Protein AF-A0A259RML2-F1 (afdb_monomer)

Secondary structure (DSSP, 8-state):
---EEEEE-HHHHTTS-TTTHHHHHHSS-HHHHHHHHHHHHHHHHGGGPPP--EEEEEPPP----------

Radius of gyration: 16.88 Å; Cα contacts (8 Å, |Δi|>4): 82; chains: 1; bounding box: 47×31×41 Å

Sequence (71 aa):
PDMAFLLCTDGFWEHVAVSEMPLILAAADLSFAASVWVRQAARRAGAGGDNVALALWRSPPRSKRGWLSFR

Foldseek 3Di:
DPDKDKDKDPLLPV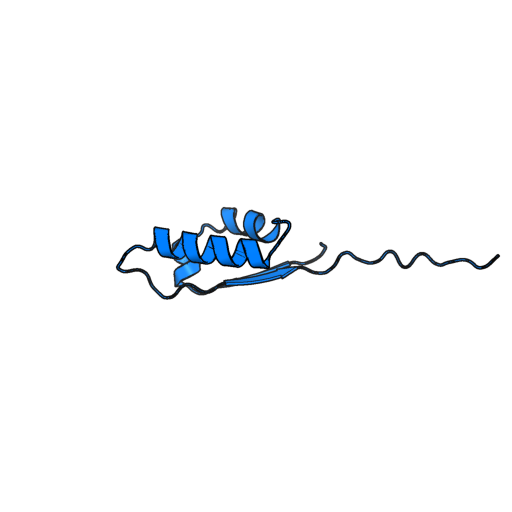QADPVCVVVLLVDPDNVVSQVVSQVNSDVSLPPPTDHIHMDIDDDDPPPPPPPPPDD

Structure (mmCIF, N/CA/C/O backbone):
data_AF-A0A259RML2-F1
#
_entry.id   AF-A0A259RML2-F1
#
loop_
_atom_site.group_PDB
_atom_site.id
_atom_site.type_symbol
_atom_site.label_atom_id
_atom_site.label_alt_id
_atom_site.label_comp_id
_atom_site.label_asym_id
_atom_site.label_entity_id
_atom_site.label_seq_id
_atom_site.pdbx_PDB_ins_code
_atom_site.Cartn_x
_atom_site.Cartn_y
_atom_site.Cartn_z
_atom_site.occupancy
_atom_site.B_iso_or_equiv
_atom_site.auth_seq_id
_atom_site.auth_comp_id
_atom_site.auth_asym_id
_atom_site.auth_atom_id
_atom_site.pdbx_PDB_model_num
ATOM 1 N N . PRO A 1 1 ? 10.377 -9.965 -11.967 1.00 64.00 1 PRO A N 1
ATOM 2 C CA . PRO A 1 1 ? 10.879 -10.422 -10.652 1.00 64.00 1 PRO A CA 1
ATOM 3 C C . PRO A 1 1 ? 10.282 -11.784 -10.321 1.00 64.00 1 PRO A C 1
ATOM 5 O O . PRO A 1 1 ? 9.100 -11.995 -10.569 1.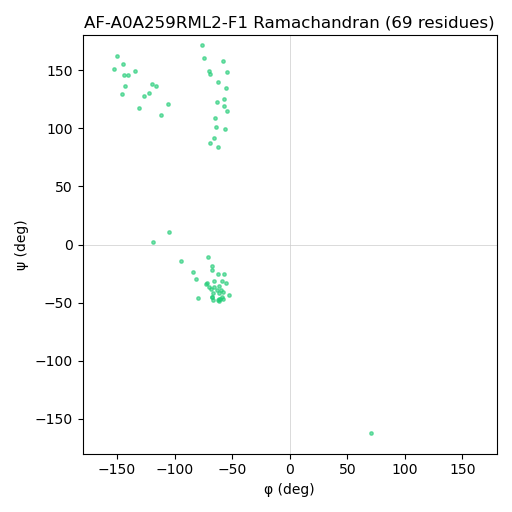00 64.00 1 PRO A O 1
ATOM 8 N N . ASP A 1 2 ? 11.095 -12.688 -9.791 1.00 84.06 2 ASP A N 1
ATOM 9 C CA . ASP A 1 2 ? 10.626 -14.046 -9.501 1.00 84.06 2 ASP A CA 1
ATOM 10 C C . ASP A 1 2 ? 9.928 -14.102 -8.138 1.00 84.06 2 ASP A C 1
ATOM 12 O O . ASP A 1 2 ? 9.102 -14.977 -7.901 1.00 84.06 2 ASP A O 1
ATOM 16 N N . MET A 1 3 ? 10.249 -13.155 -7.246 1.00 91.81 3 MET A N 1
ATOM 17 C CA . MET A 1 3 ? 9.694 -13.066 -5.897 1.00 91.81 3 MET A CA 1
ATOM 18 C C . MET A 1 3 ? 9.487 -11.607 -5.477 1.00 91.81 3 MET A C 1
ATOM 20 O O . MET A 1 3 ? 10.262 -10.714 -5.836 1.00 91.81 3 MET A O 1
ATOM 24 N N . ALA A 1 4 ? 8.439 -11.368 -4.697 1.00 95.44 4 ALA A N 1
ATOM 25 C CA . ALA A 1 4 ? 8.106 -10.073 -4.119 1.00 95.44 4 ALA A CA 1
ATOM 26 C C . ALA A 1 4 ? 7.327 -10.284 -2.821 1.00 95.44 4 ALA A C 1
ATOM 28 O O . ALA A 1 4 ? 6.606 -11.273 -2.698 1.00 95.44 4 ALA A O 1
ATOM 29 N N . PHE A 1 5 ? 7.446 -9.354 -1.879 1.00 96.06 5 PHE A N 1
ATOM 30 C CA . PHE A 1 5 ? 6.582 -9.335 -0.706 1.00 96.06 5 PHE A CA 1
ATOM 31 C C . PHE A 1 5 ? 6.273 -7.907 -0.266 1.00 96.06 5 PHE A C 1
ATOM 33 O O . PHE A 1 5 ? 7.023 -6.963 -0.530 1.00 96.06 5 PHE A O 1
ATOM 40 N N . LEU A 1 6 ? 5.144 -7.789 0.421 1.00 97.75 6 LEU A N 1
ATOM 41 C CA . LEU A 1 6 ? 4.646 -6.582 1.053 1.00 97.75 6 LEU A CA 1
ATOM 42 C C . LEU A 1 6 ? 4.368 -6.926 2.515 1.00 97.75 6 LEU A C 1
ATOM 44 O O . LEU A 1 6 ? 3.682 -7.906 2.795 1.00 97.75 6 LEU A O 1
ATOM 48 N N . LEU A 1 7 ? 4.909 -6.129 3.429 1.00 98.00 7 LEU A N 1
ATOM 49 C CA . LEU A 1 7 ? 4.591 -6.179 4.854 1.00 98.00 7 LEU A CA 1
ATOM 50 C C . LEU A 1 7 ? 3.933 -4.858 5.232 1.00 98.00 7 LEU A C 1
ATOM 52 O O . LEU A 1 7 ? 4.392 -3.798 4.804 1.00 98.00 7 LEU A O 1
ATOM 56 N N . CYS A 1 8 ? 2.864 -4.907 6.015 1.00 98.00 8 CYS A N 1
ATOM 57 C CA . CYS A 1 8 ? 2.125 -3.711 6.399 1.00 98.00 8 CYS A CA 1
ATOM 58 C C . CYS A 1 8 ? 1.470 -3.875 7.770 1.00 98.00 8 CYS A C 1
ATOM 60 O O . CYS A 1 8 ? 1.346 -4.998 8.264 1.00 98.00 8 CYS A O 1
ATOM 62 N N . THR A 1 9 ? 1.097 -2.752 8.380 1.00 98.12 9 THR A N 1
ATOM 63 C CA . THR A 1 9 ? 0.257 -2.743 9.584 1.00 98.12 9 THR A CA 1
ATOM 64 C C . THR A 1 9 ? -1.194 -3.063 9.228 1.00 98.12 9 THR A C 1
ATOM 66 O O . THR A 1 9 ? -1.618 -2.907 8.080 1.00 98.12 9 THR A O 1
ATOM 69 N N . ASP A 1 10 ? -1.968 -3.484 10.219 1.00 97.12 10 ASP A N 1
ATOM 70 C CA . ASP A 1 10 ? -3.429 -3.586 10.140 1.0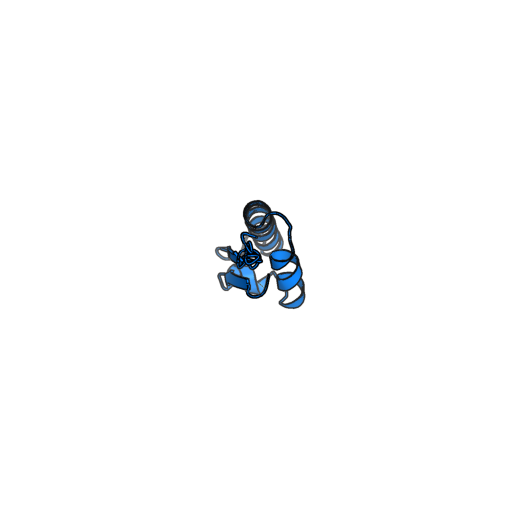0 97.12 10 ASP A CA 1
ATOM 71 C C . ASP A 1 10 ? -4.073 -2.271 9.679 1.00 97.12 10 ASP A C 1
ATOM 73 O O . ASP A 1 10 ? -4.857 -2.295 8.732 1.00 97.12 10 ASP A O 1
ATOM 77 N N . GLY A 1 11 ? -3.633 -1.121 10.201 1.00 97.50 11 GLY A N 1
ATOM 78 C CA . GLY A 1 11 ? -4.099 0.198 9.749 1.00 97.50 11 GLY A CA 1
ATOM 79 C C . GLY A 1 11 ? -3.888 0.475 8.250 1.00 97.50 11 GLY A C 1
ATOM 80 O O . GLY A 1 11 ? -4.620 1.254 7.643 1.00 97.50 11 GLY A O 1
ATOM 81 N N . PHE A 1 12 ? -2.917 -0.176 7.596 1.00 98.06 12 PHE A N 1
ATOM 82 C CA . PHE A 1 12 ? -2.803 -0.144 6.132 1.00 98.06 12 PHE A CA 1
ATOM 83 C C . PHE A 1 12 ? -3.786 -1.118 5.466 1.00 98.06 12 PHE A C 1
ATOM 85 O O . PHE A 1 12 ? -4.456 -0.757 4.495 1.00 98.06 12 PHE A O 1
ATOM 92 N N . TRP A 1 13 ? -3.855 -2.350 5.975 1.00 96.25 13 TRP A N 1
ATOM 93 C CA . TRP A 1 13 ? -4.668 -3.437 5.421 1.00 96.25 13 TRP A CA 1
ATOM 94 C C . TRP A 1 13 ? -6.168 -3.118 5.426 1.00 96.25 13 TRP A C 1
ATOM 96 O O . TRP A 1 13 ? -6.876 -3.471 4.485 1.00 96.25 13 TRP A O 1
ATOM 106 N N . GLU A 1 14 ? -6.658 -2.408 6.439 1.00 97.38 14 GLU A N 1
ATOM 107 C CA . GLU A 1 14 ? -8.063 -1.992 6.543 1.00 97.38 14 GLU A CA 1
ATOM 108 C C . GLU A 1 14 ? -8.510 -1.052 5.414 1.00 97.38 14 GLU A C 1
ATOM 110 O O . GLU A 1 14 ? -9.691 -0.998 5.064 1.00 97.38 14 GLU A O 1
ATOM 115 N N . HIS A 1 15 ? -7.569 -0.322 4.809 1.00 97.50 15 HIS A N 1
ATOM 116 C CA . HIS A 1 15 ? -7.862 0.729 3.834 1.00 97.50 15 HIS A CA 1
ATOM 117 C C . HIS A 1 15 ? -7.281 0.473 2.441 1.00 97.50 15 HIS A C 1
ATOM 119 O O . HIS A 1 15 ? -7.451 1.307 1.542 1.00 97.50 15 HIS A O 1
ATOM 125 N N . VAL A 1 16 ? -6.614 -0.662 2.230 1.00 97.38 16 VAL A N 1
ATOM 126 C CA . VAL A 1 16 ? -6.051 -1.070 0.939 1.00 97.38 16 VAL A CA 1
ATOM 127 C C . VAL A 1 16 ? -6.459 -2.504 0.643 1.00 97.38 16 VAL A C 1
ATOM 129 O O . VAL A 1 16 ? -6.087 -3.436 1.351 1.00 97.38 16 VAL A O 1
ATOM 132 N N . ALA A 1 17 ? -7.212 -2.692 -0.437 1.00 95.88 17 ALA A N 1
ATOM 133 C CA . ALA A 1 17 ? -7.705 -4.007 -0.807 1.00 95.88 17 ALA A CA 1
ATOM 134 C C . ALA A 1 17 ? -6.557 -4.916 -1.266 1.00 95.88 17 ALA A C 1
ATOM 136 O O . ALA A 1 17 ? -5.621 -4.486 -1.943 1.00 95.88 17 ALA A O 1
ATOM 137 N N . VAL A 1 18 ? -6.680 -6.217 -0.993 1.00 94.25 18 VAL A N 1
ATOM 138 C CA . VAL A 1 18 ? -5.709 -7.235 -1.436 1.00 94.25 18 VAL A CA 1
ATOM 139 C C . VAL A 1 18 ? -5.497 -7.194 -2.956 1.00 94.25 18 VAL A C 1
ATOM 141 O O . VAL A 1 18 ? -4.384 -7.400 -3.429 1.00 94.25 18 VAL A O 1
ATOM 144 N N . SER A 1 19 ? -6.529 -6.851 -3.735 1.00 95.81 19 SER A N 1
ATOM 145 C CA . SER A 1 19 ? -6.437 -6.682 -5.193 1.00 95.81 19 SER A CA 1
ATOM 146 C C . SER A 1 19 ? -5.595 -5.479 -5.637 1.00 95.81 19 SER A C 1
ATOM 148 O O . SER A 1 19 ? -5.116 -5.459 -6.768 1.00 95.81 19 SER A O 1
ATOM 150 N N . GLU A 1 20 ? -5.407 -4.474 -4.779 1.00 96.62 20 GLU A N 1
ATOM 151 C CA . GLU A 1 20 ? -4.568 -3.303 -5.060 1.00 96.62 20 GLU A CA 1
A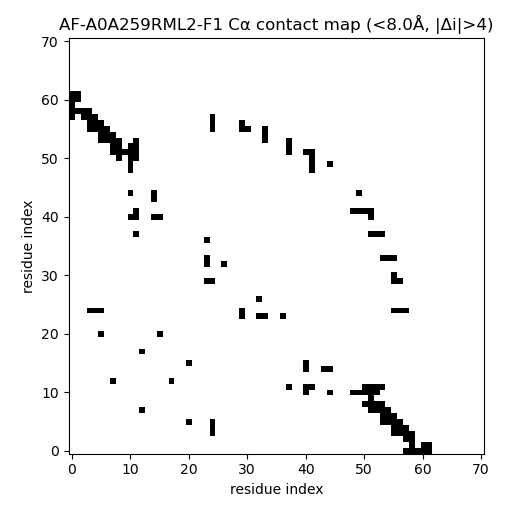TOM 152 C C . GLU A 1 20 ? -3.078 -3.602 -4.814 1.00 96.62 20 GLU A C 1
ATOM 154 O O . GLU A 1 20 ? -2.215 -3.054 -5.499 1.00 96.62 20 GLU A O 1
ATOM 159 N N . MET A 1 21 ? -2.752 -4.509 -3.885 1.00 95.12 21 MET A N 1
ATOM 160 C CA . MET A 1 21 ? -1.372 -4.800 -3.460 1.00 95.12 21 MET A CA 1
ATOM 161 C C . MET A 1 21 ? -0.432 -5.259 -4.595 1.00 95.12 21 MET A C 1
ATOM 163 O O . MET A 1 21 ? 0.705 -4.773 -4.646 1.00 95.12 21 MET A O 1
ATOM 167 N N . PRO A 1 22 ? -0.856 -6.112 -5.555 1.00 94.75 22 PRO A N 1
ATOM 168 C CA . PRO A 1 22 ? -0.031 -6.452 -6.712 1.00 94.75 22 PRO A CA 1
ATOM 169 C C . PRO A 1 22 ? 0.366 -5.236 -7.555 1.00 94.75 22 PRO A C 1
ATOM 171 O O . PRO A 1 22 ? 1.462 -5.222 -8.109 1.00 94.75 22 PRO A O 1
ATOM 174 N N . LEU A 1 23 ? -0.478 -4.199 -7.627 1.00 94.38 23 LEU A N 1
ATOM 175 C CA . LEU A 1 23 ? -0.181 -2.975 -8.379 1.00 94.38 23 LEU A CA 1
ATOM 176 C C . LEU A 1 23 ? 0.948 -2.181 -7.714 1.00 94.38 23 LEU A C 1
ATOM 178 O O . LEU A 1 23 ? 1.830 -1.664 -8.398 1.00 94.38 23 LEU A O 1
ATOM 182 N N . ILE A 1 24 ? 0.971 -2.149 -6.378 1.00 96.44 24 ILE A N 1
ATOM 183 C CA . ILE A 1 24 ? 2.056 -1.543 -5.590 1.00 96.44 24 ILE A CA 1
ATOM 184 C C . ILE A 1 24 ? 3.372 -2.268 -5.880 1.00 96.44 24 ILE A C 1
ATOM 186 O O . ILE A 1 24 ? 4.383 -1.648 -6.210 1.00 96.44 24 ILE A O 1
ATOM 190 N N . LEU A 1 25 ? 3.337 -3.602 -5.823 1.00 96.19 25 LEU A N 1
ATOM 191 C CA . LEU A 1 25 ? 4.485 -4.466 -6.095 1.00 96.19 25 LEU A CA 1
ATOM 192 C C . LEU A 1 25 ? 4.880 -4.515 -7.573 1.00 96.19 25 LEU A C 1
ATOM 194 O O . LEU A 1 25 ? 5.947 -5.043 -7.881 1.00 96.19 25 LEU A O 1
ATOM 198 N N . ALA A 1 26 ? 4.066 -3.981 -8.483 1.00 94.69 26 ALA A N 1
ATOM 199 C CA . ALA A 1 26 ? 4.363 -3.854 -9.908 1.00 94.69 26 ALA A CA 1
ATOM 200 C C . ALA A 1 26 ? 4.962 -2.487 -10.280 1.00 94.69 26 ALA A C 1
ATOM 202 O O . ALA A 1 26 ? 5.549 -2.370 -11.355 1.00 94.69 26 ALA A O 1
ATOM 203 N N . ALA A 1 27 ? 4.897 -1.481 -9.400 1.00 96.06 27 ALA A N 1
ATOM 204 C CA . ALA A 1 27 ? 5.427 -0.140 -9.659 1.00 96.06 27 ALA A CA 1
ATOM 205 C C . ALA A 1 27 ? 6.910 -0.168 -10.066 1.00 96.06 27 ALA A C 1
ATOM 207 O O . ALA A 1 27 ? 7.656 -1.025 -9.605 1.00 96.06 27 ALA A O 1
ATOM 208 N N . ALA A 1 28 ? 7.373 0.759 -10.906 1.00 94.75 28 ALA A N 1
ATOM 209 C CA . ALA A 1 28 ? 8.787 0.804 -11.299 1.00 94.75 28 ALA A CA 1
ATOM 210 C C . ALA A 1 28 ? 9.702 1.163 -10.112 1.00 94.75 28 ALA A C 1
ATOM 212 O O . ALA A 1 28 ? 10.729 0.520 -9.900 1.00 94.75 28 ALA A O 1
ATOM 213 N N . ASP A 1 29 ? 9.277 2.131 -9.298 1.00 96.44 29 ASP A N 1
ATOM 214 C CA . ASP A 1 29 ? 9.973 2.589 -8.097 1.00 96.44 29 ASP A CA 1
ATOM 215 C C . ASP A 1 29 ? 9.173 2.207 -6.842 1.00 96.44 29 ASP A C 1
ATOM 217 O O . ASP A 1 29 ? 8.089 2.738 -6.589 1.00 96.44 29 ASP A O 1
ATOM 221 N N . LEU A 1 30 ? 9.715 1.276 -6.049 1.00 96.88 30 LEU A N 1
ATOM 222 C CA . LEU A 1 30 ? 9.078 0.830 -4.806 1.00 96.88 30 LEU A CA 1
ATOM 223 C C . LEU A 1 30 ? 9.140 1.868 -3.693 1.00 96.88 30 LEU A C 1
ATOM 225 O O . LEU A 1 30 ? 8.221 1.921 -2.886 1.00 96.88 30 LEU A O 1
ATOM 229 N N . SER A 1 31 ? 10.199 2.672 -3.623 1.00 96.94 31 SER A N 1
ATOM 230 C CA . SER A 1 31 ? 10.338 3.686 -2.574 1.00 96.94 31 SER A CA 1
ATOM 231 C C . SER A 1 31 ? 9.281 4.772 -2.758 1.00 96.94 31 SER A C 1
ATOM 233 O O . SER A 1 31 ? 8.548 5.137 -1.828 1.00 96.94 31 SER A O 1
ATOM 235 N N . PHE A 1 32 ? 9.123 5.219 -4.006 1.00 97.94 32 PHE A N 1
ATOM 236 C CA . PHE A 1 32 ? 8.062 6.144 -4.373 1.00 97.94 32 PHE A CA 1
ATOM 237 C C . PHE A 1 32 ? 6.673 5.532 -4.151 1.00 97.94 32 PHE A C 1
ATOM 239 O O . PHE A 1 32 ? 5.826 6.160 -3.511 1.00 97.94 32 PHE A O 1
ATOM 246 N N . ALA A 1 33 ? 6.446 4.295 -4.609 1.00 97.94 33 ALA A N 1
ATOM 247 C CA . ALA A 1 33 ? 5.172 3.606 -4.417 1.00 97.94 33 ALA A CA 1
ATOM 248 C C . ALA A 1 33 ? 4.816 3.453 -2.932 1.00 97.94 33 ALA A C 1
ATOM 250 O O . ALA A 1 33 ? 3.690 3.770 -2.552 1.00 97.94 33 ALA A O 1
ATOM 251 N N . ALA A 1 34 ? 5.767 3.052 -2.084 1.00 98.12 34 ALA A N 1
ATOM 252 C CA . ALA A 1 34 ? 5.546 2.930 -0.646 1.00 98.12 34 ALA A CA 1
ATOM 253 C C . ALA A 1 34 ? 5.088 4.264 -0.044 1.00 98.12 34 ALA A C 1
ATOM 255 O O . ALA A 1 34 ? 4.080 4.328 0.658 1.00 98.12 34 ALA A O 1
ATOM 256 N N . SER A 1 35 ? 5.775 5.350 -0.401 1.00 98.12 35 SER A N 1
ATOM 257 C CA . SER A 1 35 ? 5.450 6.695 0.078 1.00 98.12 35 SER A CA 1
ATOM 258 C C . SER A 1 35 ? 4.049 7.149 -0.349 1.00 98.12 35 SER A C 1
ATOM 260 O O . SER A 1 35 ? 3.323 7.761 0.435 1.00 98.12 35 SER A O 1
ATOM 262 N N . VAL A 1 36 ? 3.657 6.874 -1.596 1.00 98.06 36 VAL A N 1
ATOM 263 C CA . VAL A 1 36 ? 2.322 7.212 -2.116 1.00 98.06 36 VAL A CA 1
ATOM 264 C C . VAL A 1 36 ? 1.242 6.403 -1.407 1.00 98.06 36 VAL A C 1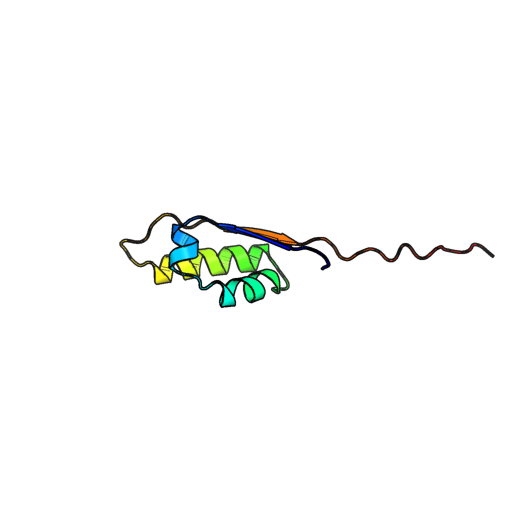
ATOM 266 O O . VAL A 1 36 ? 0.260 6.983 -0.947 1.00 98.06 36 VAL A O 1
ATOM 269 N N . TRP A 1 37 ? 1.432 5.093 -1.272 1.00 98.12 37 TRP A N 1
ATOM 270 C CA . TRP A 1 37 ? 0.410 4.204 -0.729 1.00 98.12 37 TRP A CA 1
ATOM 271 C C . TRP A 1 37 ? 0.207 4.361 0.775 1.00 98.12 37 TRP A C 1
ATOM 273 O O . TRP A 1 37 ? -0.939 4.318 1.214 1.00 98.12 37 TRP A O 1
ATOM 283 N N . VAL A 1 38 ? 1.254 4.657 1.554 1.00 98.12 38 VAL A N 1
ATOM 284 C CA . VAL A 1 38 ? 1.090 5.033 2.973 1.00 98.12 38 VAL A CA 1
ATOM 285 C C . VAL A 1 38 ? 0.236 6.294 3.101 1.00 98.12 38 VAL A C 1
ATOM 287 O O . VAL A 1 38 ? -0.722 6.321 3.870 1.00 98.12 38 VAL A O 1
ATOM 290 N N . ARG A 1 39 ? 0.516 7.331 2.297 1.00 98.00 39 ARG A N 1
ATOM 291 C CA . ARG A 1 39 ? -0.296 8.559 2.298 1.00 98.00 39 ARG A CA 1
ATOM 292 C C . ARG A 1 39 ? -1.729 8.300 1.847 1.00 98.00 39 ARG A C 1
ATOM 294 O O . ARG A 1 39 ? -2.651 8.898 2.389 1.00 98.00 39 ARG A O 1
ATOM 301 N N . GLN A 1 40 ? -1.929 7.442 0.854 1.00 97.88 40 GLN A N 1
ATOM 302 C CA . GLN A 1 40 ? -3.259 7.110 0.354 1.00 97.88 40 GLN A CA 1
ATOM 303 C C . GLN A 1 40 ? -4.081 6.344 1.392 1.00 97.88 40 GLN A C 1
ATOM 305 O O . GLN A 1 40 ? -5.231 6.711 1.620 1.00 97.88 40 GLN A O 1
ATOM 310 N N . ALA A 1 41 ? -3.494 5.346 2.053 1.00 97.88 41 ALA A N 1
ATOM 311 C CA . ALA A 1 41 ? -4.140 4.613 3.136 1.00 97.88 41 ALA A CA 1
ATOM 312 C C . ALA A 1 41 ? -4.487 5.545 4.309 1.00 97.88 41 ALA A C 1
ATOM 314 O O . ALA A 1 41 ? -5.643 5.590 4.712 1.00 97.88 41 ALA A O 1
ATOM 315 N N . ALA A 1 42 ? -3.554 6.398 4.751 1.00 97.62 42 ALA A N 1
ATOM 316 C CA . ALA A 1 42 ? -3.822 7.386 5.802 1.00 97.62 42 ALA A CA 1
ATOM 317 C C . ALA A 1 42 ? -4.952 8.366 5.423 1.00 97.62 42 ALA A C 1
ATOM 319 O O . ALA A 1 42 ? -5.804 8.700 6.241 1.00 97.62 42 ALA A O 1
ATOM 320 N N . ARG A 1 43 ? -5.012 8.803 4.155 1.00 97.69 43 ARG A N 1
ATOM 321 C CA . ARG A 1 43 ? -6.109 9.656 3.661 1.00 97.69 43 ARG A CA 1
ATOM 322 C C . ARG A 1 43 ? -7.459 8.942 3.651 1.00 97.69 43 ARG A C 1
ATOM 324 O O . ARG A 1 43 ? -8.464 9.594 3.907 1.00 97.69 43 ARG A O 1
ATOM 331 N N . ARG A 1 44 ? -7.488 7.645 3.329 1.00 97.69 44 ARG A N 1
ATOM 332 C CA . ARG A 1 44 ? -8.706 6.816 3.358 1.00 97.69 44 ARG A CA 1
ATOM 333 C C . ARG A 1 44 ? -9.179 6.563 4.791 1.00 97.69 44 ARG A C 1
ATOM 335 O O . ARG A 1 44 ? -10.382 6.572 5.021 1.00 97.69 44 ARG A O 1
ATOM 342 N N . ALA A 1 45 ? -8.243 6.396 5.723 1.00 96.19 45 ALA A N 1
ATOM 343 C CA . ALA A 1 45 ? -8.517 6.196 7.143 1.00 96.19 45 ALA A CA 1
ATOM 344 C C . ALA A 1 45 ? -9.158 7.428 7.809 1.00 96.19 45 ALA A C 1
ATOM 346 O O . ALA A 1 45 ? -9.984 7.312 8.713 1.00 96.19 45 ALA A O 1
ATOM 347 N N . GLY A 1 46 ? -8.819 8.628 7.328 1.00 95.56 46 GLY A N 1
ATOM 348 C CA . GLY A 1 46 ? -9.361 9.879 7.851 1.00 95.56 46 GLY A CA 1
ATOM 349 C C . GLY A 1 46 ? -8.839 10.209 9.254 1.00 95.56 46 GLY A C 1
ATOM 350 O O . GLY A 1 46 ? -7.816 9.695 9.695 1.00 95.56 46 GLY A O 1
ATOM 351 N N . ALA A 1 47 ? -9.529 11.110 9.960 1.00 91.50 47 ALA A N 1
ATOM 352 C CA . ALA A 1 47 ? -9.044 11.669 11.228 1.00 91.50 47 ALA A CA 1
ATOM 353 C C . ALA A 1 47 ? -8.984 10.665 12.397 1.00 91.50 47 ALA A C 1
ATOM 355 O O . ALA A 1 47 ? -8.303 10.935 13.380 1.00 91.50 47 ALA A O 1
ATOM 356 N N . GLY A 1 48 ? -9.699 9.540 12.301 1.00 90.50 48 GLY A N 1
ATOM 357 C CA . GLY A 1 48 ? -9.714 8.476 13.312 1.00 90.50 48 GLY A CA 1
ATOM 358 C C . GLY A 1 48 ? -8.913 7.233 12.922 1.00 90.50 48 GLY A C 1
ATOM 359 O O . GLY A 1 48 ? -9.080 6.201 13.560 1.00 90.50 48 GLY A O 1
ATOM 360 N N . GLY A 1 49 ? -8.117 7.312 11.853 1.00 91.56 49 GLY A N 1
ATOM 361 C CA . GLY A 1 49 ? -7.340 6.189 11.342 1.00 91.56 49 GLY A CA 1
ATOM 362 C C . GLY A 1 49 ? -6.173 5.787 12.240 1.00 91.56 49 GLY A C 1
ATOM 363 O O . GLY A 1 49 ? -5.565 6.641 12.887 1.00 91.56 49 GLY A O 1
ATOM 364 N N . ASP A 1 50 ? -5.833 4.499 12.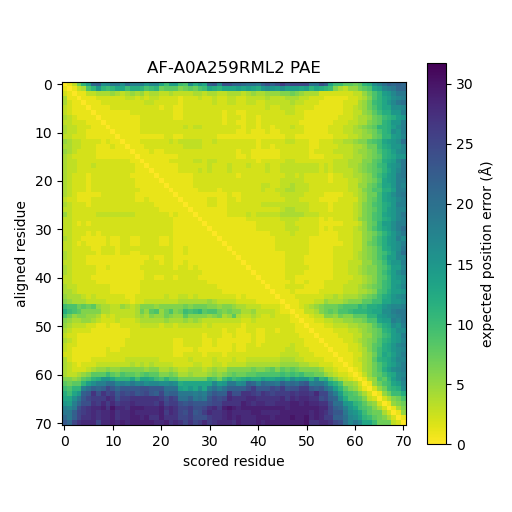229 1.00 94.38 50 ASP A N 1
ATOM 365 C CA . ASP A 1 50 ? -4.665 3.970 12.935 1.00 94.38 50 ASP A CA 1
ATOM 366 C C . ASP A 1 50 ? -3.343 4.277 12.197 1.00 94.38 50 ASP A C 1
ATOM 368 O O . ASP A 1 50 ? -3.308 4.769 11.062 1.00 94.38 50 ASP A O 1
ATOM 372 N N . ASN A 1 51 ? -2.219 3.984 12.845 1.00 96.38 51 ASN A N 1
ATOM 373 C CA . ASN A 1 51 ? -0.885 4.065 12.284 1.00 96.38 51 ASN A CA 1
ATOM 374 C C . ASN A 1 51 ? -0.744 3.200 11.019 1.00 96.38 51 ASN A C 1
ATOM 376 O O . ASN A 1 51 ? -0.924 1.981 11.005 1.00 96.38 51 ASN A O 1
ATOM 380 N N . VAL A 1 52 ? -0.300 3.843 9.942 1.00 98.06 52 VAL A N 1
ATOM 381 C CA . VAL A 1 52 ? -0.074 3.199 8.647 1.00 98.06 52 VAL A CA 1
ATOM 382 C C . VAL A 1 52 ? 1.423 3.032 8.404 1.00 98.06 52 VAL A C 1
ATOM 384 O O . VAL A 1 52 ? 2.154 4.020 8.318 1.00 98.06 52 VAL A O 1
ATOM 387 N N . ALA A 1 53 ? 1.880 1.793 8.215 1.00 98.00 53 ALA A N 1
ATOM 388 C CA . ALA A 1 53 ? 3.239 1.501 7.763 1.00 98.00 53 ALA A CA 1
ATOM 389 C C . ALA A 1 53 ? 3.260 0.436 6.660 1.00 98.00 53 ALA A C 1
ATOM 391 O O . ALA A 1 53 ? 2.411 -0.454 6.603 1.00 98.00 53 ALA A O 1
ATOM 392 N N . LEU A 1 54 ? 4.257 0.541 5.778 1.00 98.31 54 LEU A N 1
ATOM 393 C CA . LEU A 1 54 ? 4.414 -0.308 4.602 1.00 98.31 54 LEU A CA 1
ATOM 394 C C . LEU A 1 54 ? 5.898 -0.547 4.311 1.00 98.31 54 LEU A C 1
ATOM 396 O O . LEU A 1 54 ? 6.669 0.403 4.179 1.00 98.31 54 LEU A O 1
ATOM 400 N N . ALA A 1 55 ? 6.277 -1.810 4.142 1.00 98.06 55 ALA A N 1
ATOM 401 C CA . ALA A 1 55 ? 7.583 -2.227 3.653 1.00 98.06 55 ALA A CA 1
ATOM 402 C C . ALA A 1 55 ? 7.413 -3.086 2.397 1.00 98.06 55 ALA A C 1
ATOM 404 O O . ALA A 1 55 ? 6.627 -4.034 2.369 1.00 98.06 55 ALA A O 1
ATOM 405 N N . LEU A 1 56 ? 8.163 -2.743 1.350 1.00 98.00 56 LEU A N 1
ATOM 406 C CA . LEU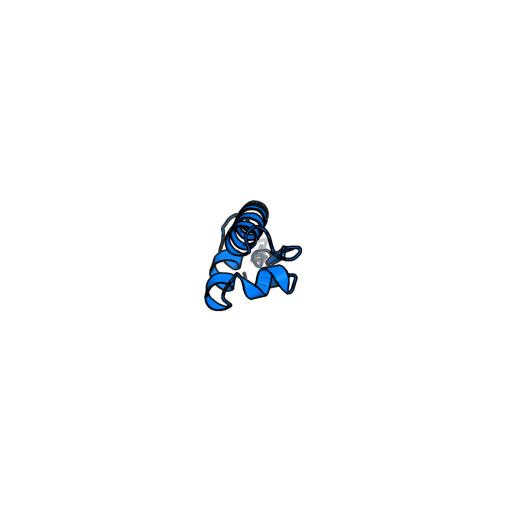 A 1 56 ? 8.105 -3.405 0.052 1.00 98.00 56 LEU A CA 1
ATOM 407 C C . LEU A 1 56 ? 9.463 -3.998 -0.283 1.00 98.00 56 LEU A C 1
ATOM 409 O O . LEU A 1 56 ? 10.493 -3.339 -0.138 1.00 98.00 56 LEU A O 1
ATOM 413 N N . TRP A 1 57 ? 9.453 -5.211 -0.816 1.00 97.06 57 TRP A N 1
ATOM 414 C CA . TRP A 1 57 ? 10.647 -5.823 -1.367 1.00 97.06 57 TRP A CA 1
ATOM 415 C C . TRP A 1 57 ? 10.326 -6.586 -2.643 1.00 97.06 57 TRP A C 1
ATOM 417 O O . TRP A 1 57 ? 9.265 -7.194 -2.801 1.00 97.06 57 TRP A O 1
ATOM 427 N N . ARG A 1 58 ? 11.282 -6.569 -3.569 1.00 94.94 58 ARG A N 1
ATOM 428 C CA . ARG A 1 58 ? 11.204 -7.306 -4.824 1.00 94.94 58 ARG A CA 1
ATOM 429 C C . ARG A 1 58 ? 12.580 -7.823 -5.171 1.00 94.94 58 ARG A C 1
ATOM 431 O O . ARG A 1 58 ? 13.559 -7.081 -5.073 1.00 94.94 58 ARG A O 1
ATOM 438 N N . SER A 1 59 ? 12.645 -9.075 -5.603 1.00 92.88 59 SER A N 1
ATOM 439 C CA . SER A 1 59 ? 13.910 -9.667 -6.005 1.00 92.88 59 SER A CA 1
ATOM 440 C C . SER A 1 59 ? 14.487 -8.896 -7.197 1.00 92.88 59 SER A C 1
ATOM 442 O O . SER A 1 59 ? 13.734 -8.555 -8.123 1.00 92.88 59 SER A O 1
ATOM 444 N N . PRO A 1 60 ? 15.808 -8.662 -7.240 1.00 86.38 60 PRO A N 1
ATOM 445 C CA . PRO A 1 60 ? 16.439 -8.139 -8.440 1.00 86.38 60 PRO A CA 1
ATOM 446 C C . PRO A 1 60 ? 16.187 -9.087 -9.625 1.00 86.38 60 PRO A C 1
ATOM 448 O O . PRO A 1 60 ? 15.891 -10.273 -9.426 1.00 86.38 60 PRO A O 1
ATOM 451 N N . PRO A 1 61 ? 16.286 -8.595 -10.871 1.00 82.69 61 PRO A N 1
ATOM 452 C CA . PRO A 1 61 ? 16.208 -9.457 -12.041 1.00 82.69 61 PRO A CA 1
ATOM 453 C C . PRO A 1 61 ? 17.259 -10.565 -11.924 1.00 82.69 61 PRO A C 1
ATOM 455 O O . PRO A 1 61 ? 18.412 -10.278 -11.592 1.00 82.69 61 PRO A O 1
ATOM 458 N N . ARG A 1 62 ? 16.897 -11.823 -12.215 1.00 78.50 62 ARG A N 1
ATOM 459 C CA . ARG A 1 62 ? 17.902 -12.884 -12.366 1.00 78.50 62 ARG A CA 1
ATOM 460 C C . ARG A 1 62 ? 18.909 -12.426 -13.409 1.00 78.50 62 ARG A C 1
ATOM 462 O O . ARG A 1 62 ? 18.556 -12.270 -14.580 1.00 78.50 62 ARG A O 1
ATOM 469 N N . SER A 1 63 ? 20.161 -12.218 -13.001 1.00 71.94 63 SER A N 1
ATOM 470 C CA . SER A 1 63 ? 21.207 -11.978 -13.982 1.00 71.94 63 SER A CA 1
ATOM 471 C C . SER A 1 63 ? 21.326 -13.243 -14.825 1.00 71.94 63 SER A C 1
ATOM 473 O O . SER A 1 63 ? 21.528 -14.351 -14.318 1.00 71.94 63 SER A O 1
ATOM 475 N N . LYS A 1 64 ? 21.163 -13.097 -16.140 1.00 66.88 64 LYS A N 1
ATOM 476 C CA . LYS A 1 64 ? 21.655 -14.108 -17.063 1.00 66.88 64 LYS A CA 1
ATOM 477 C C . LYS A 1 64 ? 23.172 -13.990 -16.978 1.00 66.88 64 LYS A C 1
ATOM 479 O O . LYS A 1 64 ? 23.759 -13.207 -17.716 1.00 66.88 64 LYS A O 1
ATOM 484 N N . ARG A 1 65 ? 23.815 -14.696 -16.040 1.00 61.50 65 ARG A N 1
ATOM 485 C CA . ARG A 1 65 ? 25.249 -14.987 -16.152 1.00 61.50 65 ARG A CA 1
ATOM 486 C C . ARG A 1 65 ? 25.399 -15.826 -17.416 1.00 61.50 65 AR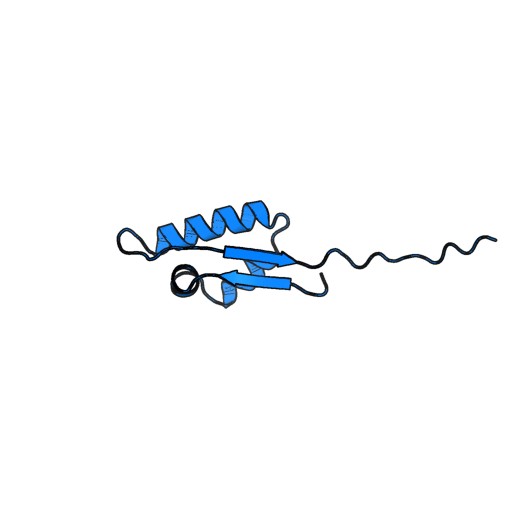G A C 1
ATOM 488 O O . ARG A 1 65 ? 25.312 -17.049 -17.377 1.00 61.50 65 ARG A O 1
ATOM 495 N N . GLY A 1 66 ? 25.489 -15.136 -18.551 1.00 58.84 66 GLY A N 1
ATOM 496 C CA . GLY A 1 66 ? 25.906 -15.721 -19.804 1.00 58.84 66 GLY A CA 1
ATOM 497 C C . GLY A 1 66 ? 27.270 -16.314 -19.535 1.00 58.84 66 GLY A C 1
ATOM 498 O O . GLY A 1 66 ? 28.179 -15.610 -19.098 1.00 58.84 66 GLY A O 1
ATOM 499 N N . TRP A 1 67 ? 27.378 -17.623 -19.713 1.00 57.84 67 TRP A N 1
ATOM 500 C CA . TRP A 1 67 ? 28.665 -18.262 -19.872 1.00 57.84 67 TRP A CA 1
ATOM 501 C C . TRP A 1 67 ? 29.346 -17.561 -21.046 1.00 57.84 67 TRP A C 1
ATOM 503 O O . TRP A 1 67 ? 29.009 -17.809 -22.201 1.00 57.84 67 TRP A O 1
ATOM 513 N N . LEU A 1 68 ? 30.243 -16.622 -20.749 1.00 60.00 68 LEU A N 1
ATOM 514 C CA . LEU A 1 68 ? 31.209 -16.139 -21.717 1.00 60.00 68 LEU A CA 1
ATOM 515 C C . LEU A 1 68 ? 32.113 -17.335 -22.009 1.00 60.00 68 LEU A C 1
ATOM 517 O O . LEU A 1 68 ? 33.061 -17.612 -21.279 1.00 60.00 68 LEU A O 1
ATOM 521 N N . SER A 1 69 ? 31.752 -18.100 -23.037 1.00 59.69 69 SER A N 1
ATOM 522 C CA . SER A 1 69 ? 32.662 -19.036 -23.673 1.00 59.69 69 SER A CA 1
ATOM 523 C C . SER A 1 69 ? 33.782 -18.202 -24.284 1.00 59.69 69 SER A C 1
ATOM 525 O O . SER A 1 69 ? 33.590 -17.575 -25.326 1.00 59.69 69 SER A O 1
ATOM 527 N N . PHE A 1 70 ? 34.928 -18.156 -23.615 1.00 53.84 70 PHE A N 1
ATOM 528 C CA . PHE A 1 70 ? 36.166 -17.743 -24.256 1.00 53.84 70 PHE A CA 1
ATOM 529 C C . PHE A 1 70 ? 36.474 -18.797 -25.329 1.00 53.84 70 PHE A C 1
ATOM 531 O O . PHE A 1 70 ? 36.728 -19.957 -25.002 1.00 53.84 70 PHE A O 1
ATOM 538 N N . ARG A 1 71 ? 36.326 -18.410 -26.599 1.00 50.66 71 ARG A N 1
ATOM 539 C CA . ARG A 1 71 ? 36.912 -19.105 -27.748 1.00 50.66 71 ARG A CA 1
ATOM 540 C C . ARG A 1 71 ? 38.141 -18.332 -28.182 1.00 50.66 71 ARG A C 1
ATOM 542 O O . ARG A 1 71 ? 38.069 -17.084 -28.121 1.00 50.66 71 ARG A O 1
#

Nearest PDB structures (foldseek):
  2xzv-assembly1_A  TM=8.470E-01  e=1.695E-01  Synechococcus elongatus
  6jkv-assembly2_B  TM=7.927E-01  e=1.288E-01  Pseudomonas aeruginosa
  2j86-assembly2_B  TM=7.737E-01  e=1.048E-01  Synechococcus elongatus
  2y09-assembly1_A  TM=7.794E-01  e=1.288E-01  Synechococcus elongatus
  2j82-assembly1_A-2  TM=7.732E-01  e=2.083E-01  Synechococcus elongatus

Mean predicted aligned error: 6.03 Å

Sol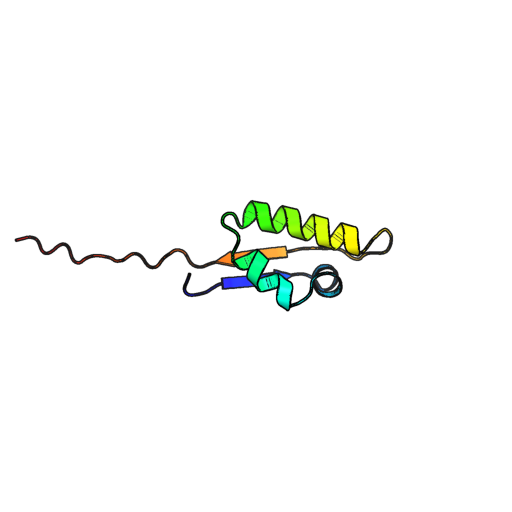vent-accessible surface area (backbone atoms only — not comparable to full-atom values): 4428 Å² total; per-residue (Å²): 105,94,49,71,53,78,48,66,35,67,44,26,55,80,52,45,57,77,84,51,50,61,58,51,77,62,43,94,50,55,71,61,39,44,57,52,49,41,54,50,20,46,62,68,44,43,97,83,44,61,73,55,47,70,48,78,50,66,47,71,72,82,74,79,80,68,81,79,75,86,126

pLDDT: mean 90.6, std 12.89, range [50.66, 98.31]